Protein AF-A0A7V0SR73-F1 (afdb_monomer)

Solvent-accessible surface area (backbone atoms only — not comparable to full-atom values): 9195 Å² total; per-residue (Å²): 111,70,68,59,54,52,52,52,49,51,51,52,53,50,52,48,48,42,65,73,49,49,49,58,50,52,52,49,54,52,50,52,52,53,51,53,50,32,45,55,52,42,51,51,54,49,49,54,42,50,53,37,50,47,38,35,76,70,68,75,45,53,65,67,58,31,48,54,51,39,50,54,54,45,47,66,46,59,38,72,97,82,55,54,39,51,40,34,33,28,35,74,72,29,26,29,66,36,35,70,76,45,62,88,45,42,76,36,75,31,76,82,44,54,31,97,86,66,47,42,59,52,49,50,50,42,52,43,29,72,76,63,42,38,50,78,50,73,50,58,38,50,50,66,79,40,80,90,43,73,39,65,31,46,29,31,36,3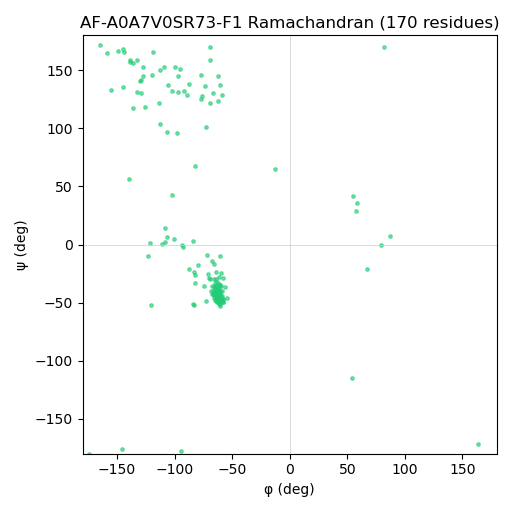7,56,44,74,94,77,42,32,35,41,34,23,54,53,108

pLDDT: mean 97.16, std 3.03, range [66.94, 98.88]

Nearest PDB structures (foldseek):
  4k08-assembly1_A  TM=9.609E-01  e=1.390E-15  Anaeromyxobacter dehalogenans 2CP-C
  5g4z-assembly1_A  TM=9.611E-01  e=4.670E-15  Pseudomonas syringae
  2qhk-assembly1_A  TM=8.924E-01  e=1.184E-10  Vibrio parahaemolyticus RIMD 2210633
  3ub8-assembly1_B  TM=8.611E-01  e=3.040E-08  Helicobacter pylori SS1
  4pky-assembly1_A  TM=6.258E-01  e=1.554E-03  Homo sapiens

Sequence (172 aa):
MGIVILSVLAVALFIIAIYAILIPRIEKNSMERKKEMISELTNTAWNLINEYNKEVKDSLISIEDAQEYAASRVSEMRYGKEQKDYFWIIDMSPKMIIHPYRPELNGTDLSDYTDPKGKKLFVEAVKLVKEDREGFIDYMWQWKDDSSRIVPKLSYVKEFPEWGWIIGTGFT

Foldseek 3Di:
DVVVVVVVVVVVVVVCCCVVPVVVVVVVVVVVVQVVVQVVVLVVLLVLLVVLVVCCVVVVDPPVVSLVVSQVVQLCQADDPVSQWGKWKAALQRQGCDDNLCRVSHRHRQCCPAAPVRDSQSNVLSVVCVVVQKDKDWHWAADRNHRVDIDIWIKIWGAPPVRRMIMITTDD

Mean predicted aligned error: 3.66 Å

Secondary structure (DSSP, 8-state):
-HHHHHHHHHHHHHHHHIIIIIHHHHHHHHHHHHHHHHHHHHHHHHHHHHHHHHHHHTTSS-HHHHHHHHHHHHHH-EETTTT-EEEEEEESS-BEEE-TT-GGGTT-B-TT---TTS--HHHHHHHHHHHHSEEEEEEEEEETTEEEEEEEEEEEEEEEGGGTEEEEEEE-

Structure (mmCIF, N/CA/C/O backbone):
data_AF-A0A7V0SR73-F1
#
_entry.id   AF-A0A7V0SR73-F1
#
loop_
_atom_site.group_PDB
_atom_site.id
_atom_site.type_symbol
_atom_site.label_atom_id
_atom_site.label_alt_id
_atom_site.label_comp_id
_atom_site.label_asym_id
_atom_site.label_entity_id
_atom_site.label_seq_id
_atom_site.pdbx_PDB_ins_code
_atom_site.Cartn_x
_atom_site.Cartn_y
_atom_site.Cartn_z
_atom_site.occupancy
_atom_site.B_iso_or_equiv
_atom_site.auth_seq_id
_atom_site.auth_comp_id
_atom_site.auth_asym_id
_atom_site.auth_atom_id
_atom_site.pdbx_PDB_model_num
ATOM 1 N N . MET A 1 1 ? 41.711 -1.185 -45.055 1.00 66.94 1 MET A N 1
ATOM 2 C CA . MET A 1 1 ? 40.333 -1.730 -45.048 1.00 66.94 1 MET A CA 1
ATOM 3 C C . MET A 1 1 ? 40.045 -2.576 -43.802 1.00 66.94 1 MET A C 1
ATOM 5 O O . MET A 1 1 ? 39.064 -2.290 -43.136 1.00 66.94 1 MET A O 1
ATOM 9 N N . GLY A 1 2 ? 40.908 -3.530 -43.414 1.00 85.69 2 GLY A N 1
ATOM 10 C CA . GLY A 1 2 ? 40.679 -4.392 -42.234 1.00 85.69 2 GLY A CA 1
ATOM 11 C C . GLY A 1 2 ? 40.524 -3.666 -40.887 1.00 85.69 2 GLY A C 1
ATOM 12 O O . GLY A 1 2 ? 39.631 -4.002 -40.120 1.00 85.69 2 GLY A O 1
ATOM 13 N N . ILE A 1 3 ? 41.318 -2.618 -40.631 1.00 89.50 3 ILE A N 1
ATOM 14 C CA . ILE A 1 3 ? 41.216 -1.821 -39.390 1.00 89.50 3 ILE A CA 1
ATOM 15 C C . ILE A 1 3 ? 39.830 -1.172 -39.262 1.00 89.50 3 ILE A C 1
ATOM 17 O O . ILE A 1 3 ? 39.230 -1.210 -38.196 1.00 89.50 3 ILE A O 1
ATOM 21 N N . VAL A 1 4 ? 39.283 -0.650 -40.365 1.00 93.06 4 VAL A N 1
ATOM 22 C CA . VAL A 1 4 ? 37.965 0.003 -40.378 1.00 93.06 4 VAL A CA 1
ATOM 23 C C . VAL A 1 4 ? 36.854 -0.992 -40.032 1.00 93.06 4 VAL A C 1
ATOM 25 O O . VAL A 1 4 ? 35.983 -0.673 -39.232 1.00 93.06 4 VAL A O 1
ATOM 28 N N . ILE A 1 5 ? 36.907 -2.215 -40.571 1.00 93.56 5 ILE A N 1
ATOM 29 C CA . ILE A 1 5 ? 35.915 -3.266 -40.284 1.00 93.56 5 ILE A CA 1
ATOM 30 C C . ILE A 1 5 ? 35.959 -3.670 -38.805 1.00 93.56 5 ILE A C 1
ATOM 32 O O . ILE A 1 5 ? 34.912 -3.787 -38.172 1.00 93.56 5 ILE A O 1
ATOM 36 N N . LEU A 1 6 ? 37.158 -3.834 -38.238 1.00 93.94 6 LEU A N 1
ATOM 37 C CA . LEU A 1 6 ? 37.330 -4.160 -36.820 1.00 93.94 6 LEU A CA 1
ATOM 38 C C . LEU A 1 6 ? 36.808 -3.043 -35.909 1.00 93.94 6 LEU A C 1
ATOM 40 O O . LEU A 1 6 ? 36.139 -3.330 -34.919 1.00 93.94 6 LEU A O 1
ATOM 44 N N . SER A 1 7 ? 37.051 -1.777 -36.261 1.00 94.19 7 SER A N 1
ATOM 45 C CA . SER A 1 7 ? 36.507 -0.632 -35.523 1.00 94.19 7 SER A CA 1
ATOM 46 C C . SER A 1 7 ? 34.979 -0.584 -35.581 1.00 94.19 7 SER A C 1
ATOM 48 O O . SER A 1 7 ? 34.340 -0.388 -34.549 1.00 94.19 7 SER A O 1
ATOM 50 N N . VAL A 1 8 ? 34.379 -0.815 -36.754 1.00 95.94 8 VAL A N 1
ATOM 51 C CA . VAL A 1 8 ? 32.914 -0.861 -36.909 1.00 95.94 8 VAL A CA 1
ATOM 52 C C . VAL A 1 8 ? 32.314 -2.004 -36.091 1.00 95.94 8 VAL A C 1
ATOM 54 O O . VAL A 1 8 ? 31.329 -1.799 -35.385 1.00 95.94 8 VAL A O 1
ATOM 57 N N . LEU A 1 9 ? 32.930 -3.187 -36.130 1.00 96.50 9 LEU A N 1
ATOM 58 C CA . LEU A 1 9 ? 32.477 -4.340 -35.358 1.00 96.50 9 LEU A CA 1
ATOM 59 C C . LEU A 1 9 ? 32.565 -4.081 -33.848 1.00 96.50 9 LEU A C 1
ATOM 61 O O . LEU A 1 9 ? 31.623 -4.390 -33.123 1.00 96.50 9 LEU A O 1
ATOM 65 N N . ALA A 1 10 ? 33.656 -3.477 -33.375 1.00 96.19 10 ALA A N 1
ATOM 66 C CA . ALA A 1 10 ? 33.822 -3.136 -31.965 1.00 96.19 10 ALA A CA 1
ATOM 67 C C . ALA A 1 10 ? 32.752 -2.142 -31.485 1.00 96.19 10 ALA A C 1
ATOM 69 O O . ALA A 1 10 ? 32.152 -2.349 -30.431 1.00 96.19 10 ALA A O 1
ATOM 70 N N . VAL A 1 11 ? 32.461 -1.104 -32.278 1.00 96.88 11 VAL A N 1
ATOM 71 C CA . VAL A 1 11 ? 31.395 -0.138 -31.968 1.00 96.88 11 VAL A CA 1
ATOM 72 C C . VAL A 1 11 ? 30.024 -0.817 -31.969 1.00 96.88 11 VAL A C 1
ATOM 74 O O . VAL A 1 11 ? 29.243 -0.603 -31.044 1.00 96.88 11 VAL A O 1
ATOM 77 N N . ALA A 1 12 ? 29.737 -1.675 -32.950 1.00 96.88 12 ALA A N 1
ATOM 78 C CA . ALA A 1 12 ? 28.475 -2.410 -33.009 1.00 96.88 12 ALA A CA 1
ATOM 79 C C . ALA A 1 12 ? 28.288 -3.328 -31.790 1.00 96.88 12 ALA A C 1
ATOM 81 O O . ALA A 1 12 ? 27.231 -3.310 -31.162 1.00 96.88 12 ALA A O 1
ATOM 82 N N . LEU A 1 13 ? 29.326 -4.077 -31.404 1.00 96.62 13 LEU A N 1
ATOM 83 C CA . LEU A 1 13 ? 29.304 -4.930 -30.214 1.00 96.62 13 LEU A CA 1
ATOM 84 C C . LEU A 1 13 ? 29.128 -4.119 -28.928 1.00 96.62 13 LEU A C 1
ATOM 86 O O . LEU A 1 13 ? 28.381 -4.534 -28.046 1.00 96.62 13 LEU A O 1
ATOM 90 N N . PHE A 1 14 ? 29.768 -2.952 -28.830 1.00 96.50 14 PHE A N 1
ATOM 91 C CA . PHE A 1 14 ? 29.605 -2.056 -27.688 1.00 96.50 14 PHE A CA 1
ATOM 92 C C . PHE A 1 14 ? 28.168 -1.532 -27.572 1.00 96.50 14 PHE A C 1
ATOM 94 O O . PHE A 1 14 ? 27.584 -1.568 -26.489 1.00 96.50 14 PHE A O 1
ATOM 101 N N . ILE A 1 15 ? 27.565 -1.119 -28.692 1.00 96.69 15 ILE A N 1
ATOM 102 C CA . ILE A 1 15 ? 26.159 -0.699 -28.739 1.00 96.69 15 ILE A CA 1
ATOM 103 C C . ILE A 1 15 ? 25.249 -1.859 -28.318 1.00 96.69 15 ILE A C 1
ATOM 105 O O . ILE A 1 15 ? 24.398 -1.681 -27.448 1.00 96.69 15 ILE A O 1
ATOM 109 N N . ILE A 1 16 ? 25.460 -3.060 -28.865 1.00 96.94 16 ILE A N 1
ATOM 110 C CA . ILE A 1 16 ? 24.681 -4.251 -28.499 1.00 96.94 16 ILE A CA 1
ATOM 111 C C . ILE A 1 16 ? 24.813 -4.548 -27.003 1.00 96.94 16 ILE A C 1
ATOM 113 O O . ILE A 1 16 ? 23.805 -4.793 -26.348 1.00 96.94 16 ILE A O 1
ATOM 117 N N . ALA A 1 17 ? 26.018 -4.474 -26.436 1.00 95.94 17 ALA A N 1
ATOM 118 C CA . ALA A 1 17 ? 26.233 -4.696 -25.010 1.00 95.94 17 ALA A CA 1
ATOM 119 C C . ALA A 1 17 ? 25.487 -3.667 -24.141 1.00 95.94 17 ALA A C 1
ATOM 121 O O . ALA A 1 17 ? 24.885 -4.040 -23.132 1.00 95.94 17 ALA A O 1
ATOM 122 N N . ILE A 1 18 ? 25.465 -2.388 -24.537 1.00 95.31 18 ILE A N 1
ATOM 123 C CA . ILE A 1 18 ? 24.688 -1.357 -23.833 1.00 95.31 18 ILE A CA 1
ATOM 124 C C . ILE A 1 18 ? 23.197 -1.708 -23.844 1.00 95.31 18 ILE A C 1
ATOM 126 O O . ILE A 1 18 ? 22.578 -1.771 -22.780 1.00 95.31 18 ILE A O 1
ATOM 130 N N . TYR A 1 19 ? 22.624 -1.970 -25.019 1.00 95.88 19 TYR A N 1
ATOM 131 C CA . TYR A 1 19 ? 21.189 -2.231 -25.145 1.00 95.88 19 TYR A CA 1
ATOM 132 C C . TYR A 1 19 ? 20.766 -3.557 -24.508 1.00 95.88 19 TYR A C 1
ATOM 134 O O . TYR A 1 19 ? 19.725 -3.616 -23.863 1.00 95.88 19 TYR A O 1
ATOM 142 N N . ALA A 1 20 ? 21.568 -4.611 -24.651 1.00 95.50 20 ALA A N 1
ATOM 143 C CA . ALA A 1 20 ? 21.217 -5.943 -24.169 1.00 95.50 20 ALA A CA 1
ATOM 144 C C . ALA A 1 20 ? 21.496 -6.146 -22.671 1.00 95.50 20 ALA A C 1
ATOM 146 O O . ALA A 1 20 ? 20.862 -6.995 -22.049 1.00 95.50 20 ALA A O 1
ATOM 147 N N . ILE A 1 21 ? 22.446 -5.406 -22.083 1.00 94.94 21 ILE A N 1
ATOM 148 C CA . ILE A 1 21 ? 22.906 -5.649 -20.705 1.00 94.94 21 ILE A CA 1
ATOM 149 C C . ILE A 1 21 ? 22.697 -4.426 -19.816 1.00 94.94 21 ILE A C 1
ATOM 151 O O . ILE A 1 21 ? 22.131 -4.547 -18.727 1.00 94.94 21 ILE A O 1
ATOM 155 N N . LEU A 1 22 ? 23.167 -3.252 -20.244 1.00 94.19 22 LEU A N 1
ATOM 156 C CA . LEU A 1 22 ? 23.195 -2.074 -19.378 1.00 94.19 22 LEU A CA 1
ATOM 157 C C . LEU A 1 22 ? 21.793 -1.499 -19.152 1.00 94.19 22 LEU A C 1
ATOM 159 O O . LEU A 1 22 ? 21.421 -1.276 -18.000 1.00 94.19 22 LEU A O 1
ATOM 163 N N . ILE A 1 23 ? 21.012 -1.302 -20.219 1.00 94.62 23 ILE A N 1
ATOM 164 C CA . ILE A 1 23 ? 19.664 -0.717 -20.122 1.00 94.62 23 ILE A CA 1
ATOM 165 C C . ILE A 1 23 ? 18.730 -1.573 -19.247 1.00 94.62 23 ILE A C 1
ATOM 167 O O . ILE A 1 23 ? 18.225 -1.036 -18.257 1.00 94.62 23 ILE A O 1
ATOM 171 N N . PRO A 1 24 ? 18.583 -2.899 -19.465 1.00 95.12 24 PRO A N 1
ATOM 172 C CA . PRO A 1 24 ? 17.711 -3.723 -18.624 1.00 95.12 24 PRO A CA 1
ATOM 173 C C . PRO A 1 24 ? 18.148 -3.748 -17.156 1.00 95.12 24 PRO A C 1
ATOM 175 O O . PRO A 1 24 ? 17.322 -3.792 -16.243 1.00 95.12 24 PRO A O 1
ATOM 178 N N . ARG A 1 25 ? 19.462 -3.694 -16.896 1.00 94.88 25 ARG A N 1
ATOM 179 C CA . ARG A 1 25 ? 19.994 -3.628 -15.529 1.00 94.88 25 ARG A CA 1
ATOM 180 C C . ARG A 1 25 ? 19.628 -2.312 -14.846 1.00 94.88 25 ARG A C 1
ATOM 182 O O . ARG A 1 25 ? 19.273 -2.330 -13.670 1.00 94.88 25 ARG A O 1
ATOM 189 N N . ILE A 1 26 ? 19.720 -1.187 -15.555 1.00 95.12 26 ILE A N 1
ATOM 190 C CA . ILE A 1 26 ? 19.327 0.124 -15.023 1.00 95.12 26 ILE A CA 1
ATOM 191 C C . ILE A 1 26 ? 17.827 0.142 -14.720 1.00 95.12 26 ILE A C 1
ATOM 193 O O . ILE A 1 26 ? 17.444 0.557 -13.627 1.00 95.12 26 ILE A O 1
ATOM 197 N N . GLU A 1 27 ? 16.993 -0.352 -15.635 1.00 93.44 27 GLU A N 1
ATOM 198 C CA . GLU A 1 27 ? 15.541 -0.433 -15.442 1.00 93.44 27 GLU A CA 1
ATOM 199 C C . GLU A 1 27 ? 15.178 -1.295 -14.233 1.00 93.44 27 GLU A C 1
ATOM 201 O O . GLU A 1 27 ? 14.445 -0.841 -13.352 1.00 93.44 27 GLU A O 1
ATOM 206 N N . LYS A 1 28 ? 15.760 -2.498 -14.131 1.00 94.94 28 LYS A N 1
ATOM 207 C CA . LYS A 1 28 ? 15.559 -3.389 -12.982 1.00 94.94 28 LYS A CA 1
ATOM 208 C C . LYS A 1 28 ? 15.965 -2.712 -11.675 1.00 94.94 28 LYS A C 1
ATOM 210 O O . LYS A 1 28 ? 15.184 -2.685 -10.733 1.00 94.94 28 LYS A O 1
ATOM 215 N N . ASN A 1 29 ? 17.159 -2.123 -11.622 1.00 95.81 29 ASN A N 1
ATOM 216 C CA . ASN A 1 29 ? 17.641 -1.447 -10.417 1.00 95.81 29 ASN A CA 1
ATOM 217 C C . ASN A 1 29 ? 16.779 -0.231 -10.048 1.00 95.81 29 ASN A C 1
ATOM 219 O O . ASN A 1 29 ? 16.587 0.049 -8.868 1.00 95.81 29 ASN A O 1
ATOM 223 N N . SER A 1 30 ? 16.265 0.501 -11.038 1.00 95.31 30 SER A N 1
ATOM 224 C CA . SER A 1 30 ? 15.339 1.610 -10.804 1.00 95.31 30 SER A CA 1
ATOM 225 C C . SER A 1 30 ? 14.015 1.110 -10.226 1.00 95.31 30 SER A C 1
ATOM 227 O O . SER A 1 30 ? 13.517 1.690 -9.263 1.00 95.31 30 SER A O 1
ATOM 229 N N . MET A 1 31 ? 13.479 0.016 -10.768 1.00 96.19 31 MET A N 1
ATOM 230 C CA . MET A 1 31 ? 12.243 -0.597 -10.292 1.00 96.19 31 MET A CA 1
ATOM 231 C C . MET A 1 31 ? 12.374 -1.114 -8.856 1.00 96.19 31 MET A C 1
ATOM 233 O O . MET A 1 31 ? 11.522 -0.816 -8.026 1.00 96.19 31 MET A O 1
ATOM 237 N N . GLU A 1 32 ? 13.458 -1.825 -8.541 1.00 97.69 32 GLU A N 1
ATOM 238 C CA . GLU A 1 32 ? 13.703 -2.339 -7.187 1.00 97.69 32 GLU A CA 1
ATOM 239 C C . GLU A 1 32 ? 13.836 -1.205 -6.162 1.00 97.69 32 GLU A C 1
ATOM 241 O O . GLU A 1 32 ? 13.211 -1.263 -5.110 1.00 97.69 32 GLU A O 1
ATOM 246 N N . ARG A 1 33 ? 14.517 -0.102 -6.503 1.00 97.25 33 ARG A N 1
ATOM 247 C CA . ARG A 1 33 ? 14.569 1.088 -5.631 1.00 97.25 33 ARG A CA 1
ATOM 248 C C . ARG A 1 33 ? 13.196 1.717 -5.399 1.00 97.25 33 ARG A C 1
ATOM 250 O O . ARG A 1 33 ? 12.914 2.188 -4.302 1.00 97.25 33 ARG A O 1
ATOM 257 N N . LYS A 1 34 ? 12.342 1.766 -6.428 1.00 97.06 34 LYS A N 1
ATOM 258 C CA . LYS A 1 34 ? 10.974 2.286 -6.276 1.00 97.06 34 LYS A CA 1
ATOM 259 C C . LYS A 1 34 ? 10.128 1.381 -5.381 1.00 97.06 34 LYS A C 1
ATOM 261 O O . LYS A 1 34 ? 9.366 1.903 -4.575 1.00 97.06 34 LYS A O 1
ATOM 266 N N . LYS A 1 35 ? 10.268 0.058 -5.519 1.00 98.56 35 LYS A N 1
ATOM 267 C CA . LYS A 1 35 ? 9.615 -0.932 -4.652 1.00 98.56 35 LYS A CA 1
ATOM 268 C C . LYS A 1 35 ? 10.062 -0.786 -3.199 1.00 98.56 35 LYS A C 1
ATOM 270 O O . LYS A 1 35 ? 9.211 -0.633 -2.335 1.00 98.56 35 LYS A O 1
ATOM 275 N N . GLU A 1 36 ? 11.370 -0.743 -2.957 1.00 98.56 36 GLU A N 1
ATOM 276 C CA . GLU A 1 36 ? 11.955 -0.519 -1.629 1.00 98.56 36 GLU A CA 1
ATOM 277 C C . GLU A 1 36 ? 11.412 0.771 -0.994 1.00 98.56 36 GLU A C 1
ATOM 279 O O . GLU A 1 36 ? 10.938 0.760 0.138 1.00 98.56 36 GLU A O 1
ATOM 284 N N . MET A 1 37 ? 11.367 1.867 -1.758 1.00 98.19 37 MET A N 1
ATOM 285 C CA . MET A 1 37 ? 10.823 3.142 -1.288 1.00 98.19 37 MET A CA 1
ATOM 286 C C . MET A 1 37 ? 9.362 3.032 -0.829 1.00 98.19 37 MET A C 1
ATOM 288 O O . MET A 1 37 ? 9.035 3.517 0.251 1.00 98.19 37 MET A O 1
ATOM 292 N N . ILE A 1 38 ? 8.470 2.428 -1.625 1.00 98.44 38 ILE A N 1
ATOM 293 C CA . ILE A 1 38 ? 7.057 2.312 -1.223 1.00 98.44 38 ILE A CA 1
ATOM 294 C C . ILE A 1 38 ? 6.865 1.332 -0.061 1.00 98.44 38 ILE A C 1
ATOM 296 O O . ILE A 1 38 ? 5.969 1.551 0.749 1.00 98.44 38 ILE A O 1
ATOM 300 N N . SER A 1 39 ? 7.718 0.313 0.076 1.00 98.75 39 SER A N 1
ATOM 301 C CA . SER A 1 39 ? 7.719 -0.571 1.245 1.00 98.75 39 SER A CA 1
ATOM 302 C C . SER A 1 39 ? 8.079 0.180 2.529 1.00 98.75 39 SER A C 1
ATOM 304 O O . SER A 1 39 ? 7.329 0.116 3.503 1.00 98.75 39 SER A O 1
ATOM 306 N N . GLU A 1 40 ? 9.154 0.970 2.521 1.00 98.62 40 GLU A N 1
ATOM 307 C CA . GLU A 1 40 ? 9.565 1.764 3.689 1.00 98.62 40 GLU A CA 1
ATOM 308 C C . GLU A 1 40 ? 8.571 2.887 4.032 1.00 98.62 40 GLU A C 1
ATOM 310 O O . GLU A 1 40 ? 8.293 3.169 5.203 1.00 98.62 40 GLU A O 1
ATOM 315 N N . LEU A 1 41 ? 7.960 3.502 3.017 1.00 98.62 41 LEU A N 1
ATOM 316 C CA . LEU A 1 41 ? 6.890 4.478 3.221 1.00 98.62 41 LEU A CA 1
ATOM 317 C C . LEU A 1 41 ? 5.650 3.834 3.854 1.00 98.62 41 LEU A C 1
ATOM 319 O O . LEU A 1 41 ? 5.093 4.390 4.803 1.00 98.62 41 LEU A O 1
ATOM 323 N N . THR A 1 42 ? 5.244 2.647 3.395 1.00 98.75 42 THR A N 1
ATOM 324 C CA . THR A 1 42 ? 4.159 1.886 4.032 1.00 98.75 42 THR A CA 1
ATOM 325 C C . THR A 1 42 ? 4.518 1.487 5.464 1.00 98.75 42 THR A C 1
ATOM 327 O O . THR A 1 42 ? 3.669 1.620 6.341 1.00 98.75 42 THR A O 1
ATOM 330 N N . ASN A 1 43 ? 5.766 1.088 5.747 1.00 98.69 43 ASN A N 1
ATOM 331 C CA . ASN A 1 43 ? 6.226 0.821 7.119 1.00 98.69 43 ASN A CA 1
ATOM 332 C C . ASN A 1 43 ? 6.113 2.064 8.018 1.00 98.69 43 ASN A C 1
ATOM 334 O O . ASN A 1 43 ? 5.769 1.952 9.192 1.00 98.69 43 ASN A O 1
ATOM 338 N N . THR A 1 44 ? 6.353 3.257 7.474 1.00 98.62 44 THR A N 1
ATOM 339 C CA . THR A 1 44 ? 6.186 4.515 8.218 1.00 98.62 44 THR A CA 1
ATOM 340 C C . THR A 1 44 ? 4.719 4.757 8.586 1.00 98.62 44 THR A C 1
ATOM 342 O O . THR A 1 44 ? 4.420 5.049 9.743 1.00 98.62 44 THR A O 1
ATOM 345 N N . ALA A 1 45 ? 3.794 4.577 7.637 1.00 98.75 45 ALA A N 1
ATOM 346 C CA . ALA A 1 45 ? 2.356 4.674 7.905 1.00 98.75 45 ALA A CA 1
ATOM 347 C C . ALA A 1 45 ? 1.874 3.590 8.891 1.00 98.75 45 ALA A C 1
ATOM 349 O O . ALA A 1 45 ? 1.065 3.862 9.775 1.00 98.75 45 ALA A O 1
ATOM 350 N N . TRP A 1 46 ? 2.417 2.376 8.784 1.00 98.75 46 TRP A N 1
ATOM 351 C CA . TRP A 1 46 ? 2.159 1.279 9.716 1.00 98.75 46 TRP A CA 1
ATOM 352 C C . TRP A 1 46 ? 2.617 1.625 11.140 1.00 98.75 46 TRP A C 1
ATOM 354 O O . TRP A 1 46 ? 1.883 1.401 12.098 1.00 98.75 46 TRP A O 1
ATOM 364 N N . ASN A 1 47 ? 3.806 2.219 11.294 1.00 98.75 47 ASN A N 1
ATOM 365 C CA . ASN A 1 47 ? 4.324 2.633 12.600 1.00 98.75 47 ASN A CA 1
ATOM 366 C C . ASN A 1 47 ? 3.470 3.734 13.236 1.00 98.75 47 ASN A C 1
ATOM 368 O O . ASN A 1 47 ? 3.203 3.654 14.431 1.00 98.75 47 ASN A O 1
ATOM 372 N N . LEU A 1 48 ? 2.989 4.697 12.443 1.00 98.69 48 LEU A N 1
ATOM 373 C CA . LEU A 1 48 ? 2.042 5.715 12.905 1.00 98.69 48 LEU A CA 1
ATOM 374 C C . LEU A 1 48 ? 0.760 5.073 13.461 1.00 98.69 48 LEU A C 1
ATOM 376 O O . LEU A 1 48 ? 0.317 5.413 14.553 1.00 98.69 48 LEU A O 1
ATOM 380 N N . ILE A 1 49 ? 0.186 4.106 12.741 1.00 98.81 49 ILE A N 1
ATOM 381 C CA . ILE A 1 49 ? -0.976 3.340 13.216 1.00 98.81 49 ILE A CA 1
ATOM 382 C C . ILE A 1 49 ? -0.647 2.588 14.517 1.00 98.81 49 ILE A C 1
ATOM 384 O O . ILE A 1 49 ? -1.437 2.578 15.462 1.00 98.81 49 ILE A O 1
ATOM 388 N N . ASN A 1 50 ? 0.545 1.995 14.604 1.00 98.75 50 ASN A N 1
ATOM 389 C CA . ASN A 1 50 ? 0.981 1.279 15.797 1.00 98.75 50 ASN A CA 1
ATOM 390 C C . ASN A 1 50 ? 1.162 2.195 17.023 1.00 98.75 50 ASN A C 1
ATOM 392 O O . ASN A 1 50 ? 0.985 1.732 18.147 1.00 98.75 50 ASN A O 1
ATOM 396 N N . GLU A 1 51 ? 1.512 3.471 16.844 1.00 98.50 51 GLU A N 1
ATOM 397 C CA . GLU A 1 51 ? 1.561 4.450 17.940 1.00 98.50 51 GLU A CA 1
ATOM 398 C C . GLU A 1 51 ? 0.174 4.655 18.556 1.00 98.50 51 GLU A C 1
ATOM 400 O O . GLU A 1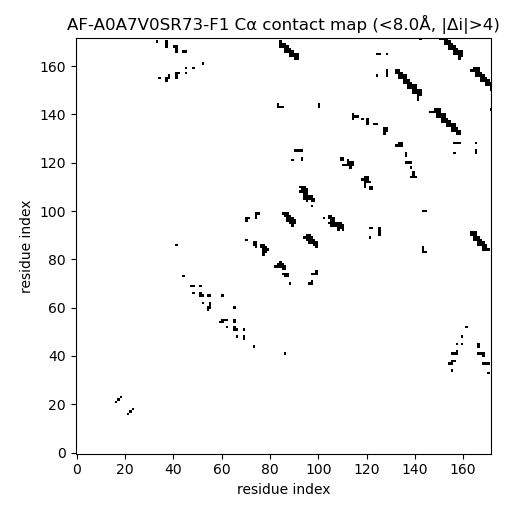 51 ? 0.022 4.484 19.764 1.00 98.50 51 GLU A O 1
ATOM 405 N N . TYR A 1 52 ? -0.856 4.862 17.733 1.00 98.62 52 TYR A N 1
ATOM 406 C CA . TYR A 1 52 ? -2.243 4.925 18.206 1.00 98.62 52 TYR A CA 1
ATOM 407 C C . TYR A 1 52 ? -2.692 3.622 18.879 1.00 98.62 52 TYR A C 1
ATOM 409 O O . TYR A 1 52 ? -3.337 3.639 19.925 1.00 98.62 52 TYR A O 1
ATOM 417 N N . ASN A 1 53 ? -2.302 2.466 18.338 1.00 98.69 53 ASN A N 1
ATOM 418 C CA . ASN A 1 53 ? -2.601 1.176 18.963 1.00 98.69 53 ASN A CA 1
ATOM 419 C C . ASN A 1 53 ? -1.923 0.995 20.336 1.00 98.69 53 ASN A C 1
ATOM 421 O O . ASN A 1 53 ? -2.459 0.290 21.192 1.00 98.69 53 ASN A O 1
ATOM 425 N N . LYS A 1 54 ? -0.759 1.614 20.578 1.00 98.56 54 LYS A N 1
ATOM 426 C CA . LYS A 1 54 ? -0.146 1.633 21.918 1.00 98.56 54 LYS A CA 1
ATOM 427 C C . LYS A 1 54 ? -0.982 2.459 22.889 1.00 98.56 54 LYS A C 1
ATOM 429 O O . LYS A 1 54 ? -1.242 1.979 23.984 1.00 98.56 54 LYS A O 1
ATOM 434 N N . GLU A 1 55 ? -1.480 3.622 22.472 1.00 98.44 55 GLU A N 1
ATOM 435 C CA . GLU A 1 55 ? -2.372 4.441 23.307 1.00 98.44 55 GLU A CA 1
ATOM 436 C C . GLU A 1 55 ? -3.675 3.703 23.665 1.00 98.44 55 GLU A C 1
ATOM 438 O O . GLU A 1 55 ? -4.145 3.803 24.799 1.00 98.44 55 GLU A O 1
ATOM 443 N N . VAL A 1 56 ? -4.211 2.889 22.745 1.00 98.50 56 VAL A N 1
ATOM 444 C CA . VAL A 1 56 ? -5.338 1.977 23.027 1.00 98.50 56 VAL A CA 1
ATOM 445 C C . VAL A 1 56 ? -4.957 0.931 24.078 1.00 98.50 56 VAL A C 1
ATOM 447 O O . VAL A 1 56 ? -5.698 0.719 25.037 1.00 98.50 56 VAL A O 1
ATOM 450 N N . LYS A 1 57 ? -3.794 0.278 23.934 1.00 98.06 57 LYS A N 1
ATOM 451 C CA . LYS A 1 57 ? -3.306 -0.731 24.898 1.00 98.06 57 LYS A CA 1
ATOM 452 C C . LYS A 1 57 ? -3.056 -0.136 26.287 1.00 98.06 57 LYS A C 1
ATOM 454 O O . LYS A 1 57 ? -3.311 -0.808 27.284 1.00 98.06 57 LYS A O 1
ATOM 459 N N . ASP A 1 58 ? -2.644 1.125 26.341 1.00 98.19 58 ASP A N 1
ATOM 460 C CA . ASP A 1 58 ? -2.430 1.886 27.574 1.00 98.19 58 ASP A CA 1
ATOM 461 C C . ASP A 1 58 ? -3.728 2.513 28.124 1.00 98.19 58 ASP A C 1
ATOM 463 O O . ASP A 1 58 ? -3.703 3.196 29.147 1.00 98.19 58 ASP A O 1
ATOM 467 N N . SER A 1 59 ? -4.879 2.250 27.486 1.00 97.69 59 SER A N 1
ATOM 468 C CA . SER A 1 59 ? -6.202 2.775 27.865 1.00 97.69 59 SER A CA 1
ATOM 469 C C . SER A 1 59 ? -6.282 4.309 27.894 1.00 97.69 59 SER A C 1
ATOM 471 O O . SER A 1 59 ? -7.066 4.878 28.655 1.00 97.69 59 SER A O 1
ATOM 473 N N . LEU A 1 60 ? -5.467 4.984 27.077 1.00 97.75 60 LEU A N 1
ATOM 474 C CA . LEU A 1 60 ? -5.443 6.446 26.965 1.00 97.75 60 LEU A CA 1
ATOM 475 C C . LEU A 1 60 ? -6.548 6.969 26.040 1.00 97.75 60 LEU A C 1
ATOM 477 O O . LEU A 1 60 ? -7.085 8.049 26.282 1.00 97.75 60 LEU A O 1
ATOM 481 N N . ILE A 1 61 ? -6.892 6.198 25.006 1.00 97.75 61 ILE A N 1
ATOM 482 C CA . ILE A 1 61 ? -7.946 6.501 24.030 1.00 97.75 61 ILE A CA 1
ATOM 483 C C . ILE A 1 61 ? -8.749 5.238 23.693 1.00 97.75 61 ILE A C 1
ATOM 485 O O . ILE A 1 61 ? -8.260 4.118 23.866 1.00 97.75 61 ILE A O 1
ATOM 489 N N . SER A 1 62 ? -9.985 5.412 23.217 1.00 98.44 62 SER A N 1
ATOM 490 C CA . SER A 1 62 ? -10.793 4.296 22.712 1.00 98.44 62 SER A CA 1
ATOM 491 C C . SER A 1 62 ? -10.219 3.754 21.397 1.00 98.44 62 SER A C 1
ATOM 493 O O . SER A 1 62 ? -9.479 4.448 20.696 1.00 98.44 62 SER A O 1
ATOM 495 N N . ILE A 1 63 ? -10.552 2.507 21.046 1.00 98.06 63 ILE A N 1
ATOM 496 C CA . ILE A 1 63 ? -10.125 1.930 19.762 1.00 98.06 63 ILE A CA 1
ATOM 497 C C . ILE A 1 63 ? -10.766 2.671 18.586 1.00 98.06 63 ILE A C 1
ATOM 499 O O . ILE A 1 63 ? -10.109 2.873 17.567 1.00 98.06 63 ILE A O 1
ATOM 503 N N . GLU A 1 64 ? -12.013 3.112 18.739 1.00 98.06 64 GLU A N 1
ATOM 504 C CA . GLU A 1 64 ? -12.747 3.863 17.728 1.00 98.06 64 GLU A CA 1
ATOM 505 C C . GLU A 1 64 ? -12.072 5.212 17.448 1.00 98.06 64 GLU A C 1
ATOM 507 O O . GLU A 1 64 ? -11.765 5.507 16.291 1.00 98.06 64 GLU A O 1
ATOM 512 N N . ASP A 1 65 ? -11.749 5.977 18.498 1.00 98.31 65 ASP A N 1
ATOM 513 C CA . ASP A 1 65 ? -11.056 7.265 18.363 1.00 98.31 65 ASP A CA 1
ATOM 514 C C . ASP A 1 65 ? -9.653 7.073 17.762 1.00 98.31 65 ASP A C 1
ATOM 516 O O . ASP A 1 65 ? -9.242 7.806 16.864 1.00 98.31 65 ASP A O 1
ATOM 520 N N . ALA A 1 66 ? -8.915 6.053 18.218 1.00 98.62 66 ALA A N 1
ATOM 521 C CA . ALA A 1 66 ? -7.580 5.733 17.712 1.00 98.62 66 ALA A CA 1
ATOM 522 C C . ALA A 1 66 ? -7.584 5.420 16.214 1.00 98.62 66 ALA A C 1
ATOM 524 O O . ALA A 1 66 ? -6.725 5.900 15.470 1.00 98.62 66 ALA A O 1
ATOM 525 N N . GLN A 1 67 ? -8.554 4.620 15.773 1.00 98.69 67 GLN A N 1
ATOM 526 C CA . GLN A 1 67 ? -8.742 4.285 14.370 1.00 98.69 67 GLN A CA 1
ATOM 527 C C . GLN A 1 67 ? -9.111 5.527 13.556 1.00 98.69 67 GLN A C 1
ATOM 529 O O . GLN A 1 67 ? -8.488 5.786 12.526 1.00 98.69 67 GLN A O 1
ATOM 534 N N . GLU A 1 68 ? -10.063 6.336 14.019 1.00 98.38 68 GLU A N 1
ATOM 535 C CA . GLU A 1 68 ? -10.452 7.567 13.325 1.00 98.38 68 GLU A CA 1
ATOM 536 C C . GLU A 1 68 ? -9.262 8.527 13.163 1.00 98.38 68 GLU A C 1
ATOM 538 O O . GLU A 1 68 ? -8.965 8.975 12.048 1.00 98.38 68 GLU A O 1
ATOM 543 N N . TYR A 1 69 ? -8.515 8.775 14.243 1.00 98.50 69 TYR A N 1
ATOM 544 C CA . TYR A 1 69 ? -7.333 9.632 14.207 1.00 98.50 69 TYR A CA 1
AT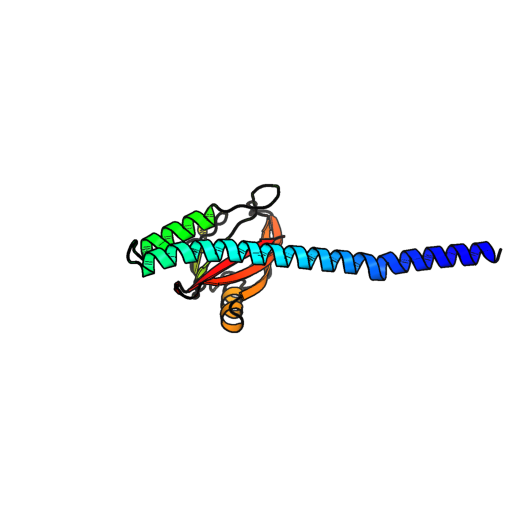OM 545 C C . TYR A 1 69 ? -6.256 9.068 13.283 1.00 98.50 69 TYR A C 1
ATOM 547 O O . TYR A 1 69 ? -5.772 9.782 12.402 1.00 98.50 69 TYR A O 1
ATOM 555 N N . ALA A 1 70 ? -5.911 7.786 13.410 1.00 98.69 70 ALA A N 1
ATOM 556 C CA . ALA A 1 70 ? -4.902 7.161 12.565 1.00 98.69 70 ALA A CA 1
ATOM 557 C C . ALA A 1 70 ? -5.280 7.216 11.076 1.00 98.69 70 ALA A C 1
ATOM 559 O O . ALA A 1 70 ? -4.458 7.620 10.248 1.00 98.69 70 ALA A O 1
ATOM 560 N N . ALA A 1 71 ? -6.525 6.872 10.728 1.00 98.62 71 ALA A N 1
ATOM 561 C CA . ALA A 1 71 ? -7.014 6.922 9.354 1.00 98.62 71 ALA A CA 1
ATOM 562 C C . ALA A 1 71 ? -6.960 8.349 8.792 1.00 98.62 71 ALA A C 1
ATOM 564 O O . ALA A 1 71 ? -6.464 8.545 7.678 1.00 98.62 71 ALA A O 1
ATOM 565 N N . SER A 1 72 ? -7.385 9.351 9.572 1.00 98.31 72 SER A N 1
ATOM 566 C CA . SER A 1 72 ? -7.307 10.761 9.179 1.00 98.31 72 SER A CA 1
ATOM 567 C C . SER A 1 72 ? -5.863 11.188 8.908 1.00 98.31 72 SER A C 1
ATOM 569 O O . SER A 1 72 ? -5.577 11.764 7.856 1.00 98.31 72 SER A O 1
ATOM 571 N N . ARG A 1 73 ? -4.923 10.852 9.798 1.00 98.56 73 ARG A N 1
ATOM 572 C CA . ARG A 1 73 ? -3.507 11.227 9.647 1.00 98.56 73 ARG A CA 1
ATOM 573 C C . ARG A 1 73 ? -2.854 10.544 8.451 1.00 98.56 73 ARG A C 1
ATOM 575 O O . ARG A 1 73 ? -2.174 11.210 7.673 1.00 98.56 73 ARG A O 1
ATOM 582 N N . VAL A 1 74 ? -3.114 9.252 8.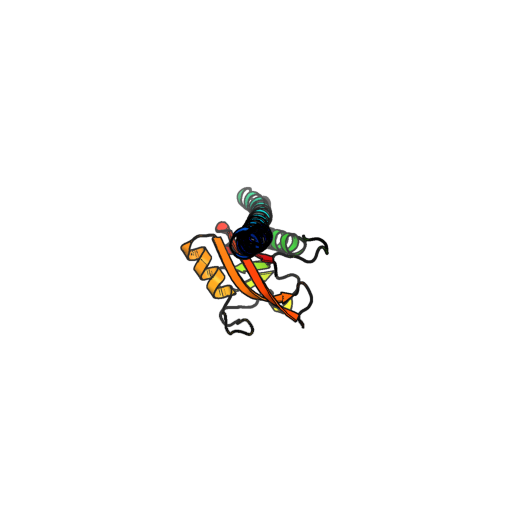239 1.00 98.62 74 VAL A N 1
ATOM 583 C CA . VAL A 1 74 ? -2.641 8.533 7.044 1.00 98.62 74 VAL A CA 1
ATOM 584 C C . VAL A 1 74 ? -3.221 9.150 5.766 1.00 98.62 74 VAL A C 1
ATOM 586 O O . VAL A 1 74 ? -2.511 9.286 4.768 1.00 98.62 74 VAL A O 1
ATOM 589 N N . SER A 1 75 ? -4.478 9.605 5.794 1.00 97.81 75 SER A N 1
ATOM 590 C CA . SER A 1 75 ? -5.126 10.264 4.651 1.00 97.81 75 SER A CA 1
ATOM 591 C C . SER A 1 75 ? -4.481 11.592 4.250 1.00 97.81 75 SER A C 1
ATOM 593 O O . SER A 1 75 ? -4.588 11.997 3.089 1.00 97.81 75 SER A O 1
ATOM 595 N N . GLU A 1 76 ? -3.787 12.257 5.174 1.00 98.06 76 GLU A N 1
ATOM 596 C CA . GLU A 1 76 ? -3.074 13.520 4.954 1.00 98.06 76 GLU A CA 1
ATOM 597 C C . GLU A 1 76 ? -1.638 13.303 4.460 1.00 98.06 76 GLU A C 1
ATOM 599 O O . GLU A 1 76 ? -1.064 14.190 3.829 1.00 98.06 76 GLU A O 1
ATOM 604 N N . MET A 1 77 ? -1.055 12.121 4.692 1.00 98.19 77 MET A N 1
ATOM 605 C CA . MET A 1 77 ? 0.319 11.821 4.288 1.00 98.19 77 MET A CA 1
ATOM 606 C C . MET A 1 77 ? 0.475 11.900 2.766 1.00 98.19 77 MET A C 1
ATOM 608 O O . MET A 1 77 ? -0.208 11.203 2.007 1.00 98.19 77 MET A O 1
ATOM 612 N N . ARG A 1 78 ? 1.409 12.735 2.307 1.00 97.88 78 ARG A N 1
ATOM 613 C CA . ARG A 1 78 ? 1.785 12.859 0.896 1.00 97.88 78 ARG A CA 1
ATOM 614 C C . ARG A 1 78 ? 3.282 12.702 0.712 1.00 97.88 78 ARG A C 1
ATOM 616 O O . ARG A 1 78 ? 4.070 12.995 1.607 1.00 97.88 78 ARG A O 1
ATOM 623 N N . TYR A 1 79 ? 3.669 12.246 -0.471 1.00 97.06 79 TYR A N 1
ATOM 624 C CA . TYR A 1 79 ? 5.064 12.203 -0.889 1.00 97.06 79 TYR A CA 1
ATOM 625 C C . TYR A 1 79 ? 5.196 12.458 -2.396 1.00 97.06 79 TYR A C 1
ATOM 627 O O . TYR A 1 79 ? 4.234 12.805 -3.091 1.00 97.06 79 TYR A O 1
ATOM 635 N N . GLY A 1 80 ? 6.432 12.352 -2.885 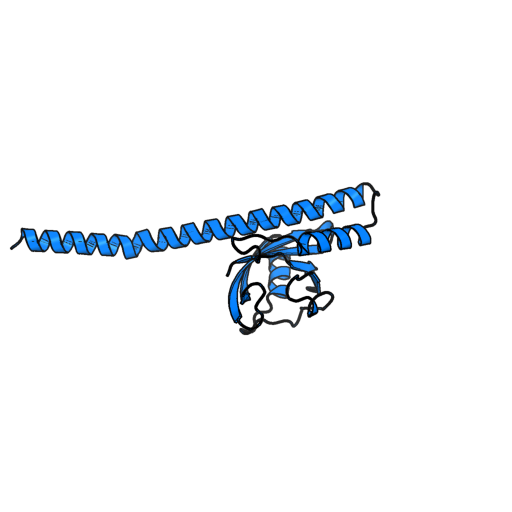1.00 94.38 80 GLY A N 1
ATOM 636 C CA . GLY A 1 80 ? 6.779 12.633 -4.271 1.00 94.38 80 GLY A CA 1
ATOM 637 C C . GLY A 1 80 ? 6.971 14.124 -4.552 1.00 94.38 80 GLY A C 1
ATOM 638 O O . GLY A 1 80 ? 6.685 14.994 -3.728 1.00 94.38 80 GLY A O 1
ATOM 639 N N . LYS A 1 81 ? 7.488 14.435 -5.745 1.00 93.06 81 LYS A N 1
ATOM 640 C CA . LYS A 1 81 ? 7.861 15.810 -6.133 1.00 93.06 81 LYS A CA 1
ATOM 641 C C . LYS A 1 81 ? 6.682 16.783 -6.124 1.00 93.06 81 LYS A C 1
ATOM 643 O O . LYS A 1 81 ? 6.856 17.948 -5.802 1.00 93.06 81 LYS A O 1
ATOM 648 N N . GLU A 1 82 ? 5.503 16.293 -6.490 1.00 95.38 82 GLU A N 1
ATOM 649 C CA . GLU A 1 82 ? 4.272 17.086 -6.558 1.00 95.38 82 GLU A CA 1
ATOM 650 C C . GLU A 1 82 ? 3.446 17.010 -5.267 1.00 95.38 82 GLU A C 1
ATOM 652 O O . GLU A 1 82 ? 2.390 17.626 -5.214 1.00 95.38 82 GLU A O 1
ATOM 657 N N . GLN A 1 83 ? 3.895 16.260 -4.248 1.00 95.88 83 GLN A N 1
ATOM 658 C CA . GLN A 1 83 ? 3.138 16.027 -3.007 1.00 95.88 83 GLN A CA 1
ATOM 659 C C . GLN A 1 83 ? 1.729 15.465 -3.270 1.00 95.88 83 GLN A C 1
ATOM 661 O O . GLN A 1 83 ? 0.741 15.870 -2.660 1.00 95.88 83 GLN A O 1
ATOM 666 N N . LYS A 1 84 ? 1.643 14.524 -4.217 1.00 96.75 84 LYS A N 1
ATOM 667 C CA . LYS A 1 84 ? 0.389 13.924 -4.697 1.00 96.75 84 LYS A CA 1
ATOM 668 C C . LYS A 1 84 ? 0.340 12.406 -4.570 1.00 96.75 84 LYS A C 1
ATOM 670 O O . LYS A 1 84 ? -0.714 11.820 -4.791 1.00 96.75 84 LYS A O 1
ATOM 675 N N . ASP A 1 85 ? 1.453 11.754 -4.253 1.00 97.62 85 ASP A N 1
ATOM 676 C CA . ASP A 1 85 ? 1.430 10.326 -3.951 1.00 97.62 85 ASP A CA 1
ATOM 677 C C . ASP A 1 85 ? 0.878 10.122 -2.537 1.00 97.62 85 ASP A C 1
ATOM 679 O O . ASP A 1 85 ? 1.051 10.987 -1.678 1.00 97.62 85 ASP A O 1
ATOM 683 N N . TYR A 1 86 ? 0.151 9.031 -2.311 1.00 98.38 86 TYR A N 1
ATOM 684 C CA . TYR A 1 86 ? -0.786 8.930 -1.193 1.00 98.38 86 TYR A CA 1
ATOM 685 C C . TYR A 1 86 ? -0.927 7.501 -0.663 1.00 98.38 86 TYR A C 1
ATOM 687 O O . TYR A 1 86 ? -0.545 6.531 -1.323 1.00 98.38 86 TYR A O 1
ATOM 695 N N . PHE A 1 87 ? -1.534 7.381 0.514 1.00 98.81 87 PHE A N 1
ATOM 696 C CA . PHE A 1 87 ? -1.839 6.115 1.175 1.00 98.81 87 PHE A CA 1
ATOM 697 C C . PHE A 1 87 ? -3.344 5.846 1.159 1.00 98.81 87 PHE A C 1
ATOM 699 O O . PHE A 1 87 ? -4.151 6.776 1.109 1.00 98.81 87 PHE A O 1
ATOM 706 N N . TRP A 1 88 ? -3.718 4.574 1.193 1.00 98.69 88 TRP A N 1
ATOM 707 C CA . TRP A 1 88 ? -5.095 4.120 1.360 1.00 98.69 88 TRP A CA 1
ATOM 708 C C . TRP A 1 88 ? -5.142 2.968 2.362 1.00 98.69 88 TRP A C 1
ATOM 710 O O . TRP A 1 88 ? -4.136 2.285 2.569 1.00 98.69 88 TRP A O 1
ATOM 720 N N . ILE A 1 89 ? -6.301 2.771 2.987 1.00 98.88 89 ILE A N 1
ATOM 721 C CA . ILE A 1 89 ? -6.520 1.706 3.968 1.00 98.88 89 ILE A CA 1
ATOM 722 C C . ILE A 1 89 ? -7.826 0.982 3.643 1.00 98.88 89 ILE A C 1
ATOM 724 O O . ILE A 1 89 ? -8.860 1.629 3.471 1.00 98.88 89 ILE A O 1
ATOM 728 N N . ILE A 1 90 ? -7.783 -0.349 3.601 1.00 98.88 90 ILE A N 1
ATOM 729 C CA . ILE A 1 90 ? -8.971 -1.218 3.611 1.00 98.88 90 ILE A CA 1
ATOM 730 C C . ILE A 1 90 ? -8.943 -2.130 4.839 1.00 98.88 90 ILE A C 1
ATOM 732 O O . ILE A 1 90 ? -7.895 -2.281 5.464 1.00 98.88 90 ILE A O 1
ATOM 736 N N . ASP A 1 91 ? -10.062 -2.771 5.157 1.00 98.75 91 ASP A N 1
ATOM 737 C CA . ASP A 1 91 ? -10.084 -3.897 6.094 1.00 98.75 91 ASP A CA 1
ATOM 738 C C . ASP A 1 91 ? -10.002 -5.269 5.390 1.00 98.75 91 ASP A C 1
ATOM 740 O O . ASP A 1 91 ? -9.890 -5.370 4.166 1.00 98.75 91 ASP A O 1
ATOM 744 N N . MET A 1 92 ? -10.058 -6.350 6.172 1.00 98.56 92 MET A N 1
ATOM 745 C CA . MET A 1 92 ? -10.025 -7.735 5.673 1.00 98.56 92 MET A CA 1
ATOM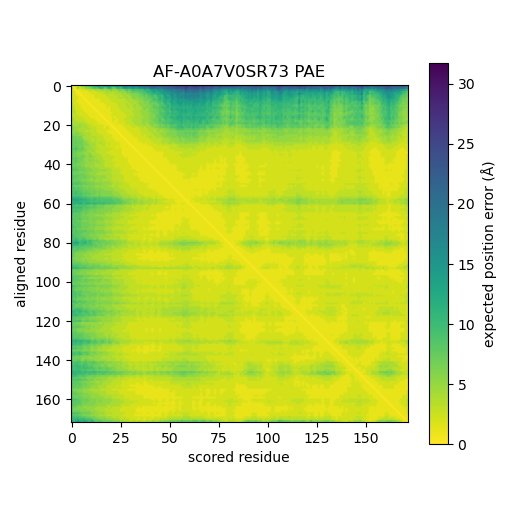 746 C C . MET A 1 92 ? -11.315 -8.194 4.955 1.00 98.56 92 MET A C 1
ATOM 748 O O . MET A 1 92 ? -11.331 -9.293 4.389 1.00 98.56 92 MET A O 1
ATOM 752 N N . SER A 1 93 ? -12.389 -7.397 4.997 1.00 98.12 93 SER A N 1
ATOM 753 C CA . SER A 1 93 ? -13.680 -7.607 4.318 1.00 98.12 93 SER A CA 1
ATOM 754 C C . SER A 1 93 ? -13.828 -6.733 3.066 1.00 98.12 93 SER A C 1
ATOM 756 O O . SER A 1 93 ? -14.913 -6.298 2.698 1.00 98.12 93 SER A O 1
ATOM 758 N N . PRO A 1 94 ? -12.747 -6.650 2.289 1.00 97.25 94 PRO A N 1
ATOM 759 C CA . PRO A 1 94 ? -12.222 -5.422 1.660 1.00 97.25 94 PRO A CA 1
ATOM 760 C C . PRO A 1 94 ? -13.153 -4.190 1.676 1.00 97.25 94 PRO A C 1
ATOM 762 O O . PRO A 1 94 ? -13.556 -3.689 0.626 1.00 97.25 94 PRO A O 1
ATOM 765 N N . LYS A 1 95 ? -13.470 -3.645 2.851 1.00 98.75 95 LYS A N 1
ATOM 766 C CA . LYS A 1 95 ? -14.174 -2.364 2.972 1.00 98.75 95 LYS A CA 1
ATOM 767 C C . LYS A 1 95 ? -13.162 -1.227 2.966 1.00 98.75 95 LYS A C 1
ATOM 769 O O . LYS A 1 95 ? -12.129 -1.320 3.628 1.00 98.75 95 LYS A O 1
ATOM 774 N N . MET A 1 96 ? -13.445 -0.133 2.261 1.00 98.75 96 MET A N 1
ATOM 775 C CA . MET A 1 96 ? -12.572 1.043 2.320 1.00 98.75 96 MET A CA 1
ATOM 776 C C . MET A 1 96 ? -12.670 1.706 3.694 1.00 98.75 96 MET A C 1
ATOM 778 O O . MET A 1 96 ? -13.744 2.168 4.085 1.00 98.75 96 MET A O 1
ATOM 782 N N . ILE A 1 97 ? -11.542 1.825 4.388 1.00 98.75 97 ILE A N 1
ATOM 783 C CA . ILE A 1 97 ? -11.429 2.657 5.587 1.00 98.75 97 ILE A CA 1
ATOM 784 C C . ILE A 1 97 ? -11.171 4.100 5.162 1.00 98.75 97 ILE A C 1
ATOM 786 O O . ILE A 1 97 ? -11.907 5.000 5.561 1.00 98.75 97 ILE A O 1
ATOM 790 N N . ILE A 1 98 ? -10.167 4.325 4.304 1.00 98.56 98 ILE A N 1
ATOM 791 C CA . ILE A 1 98 ? -9.857 5.666 3.803 1.00 98.56 98 ILE A CA 1
ATOM 792 C C . ILE A 1 98 ? -9.130 5.646 2.452 1.00 98.56 98 ILE A C 1
ATOM 794 O O . ILE A 1 98 ? -8.132 4.947 2.265 1.00 98.56 98 ILE A O 1
ATOM 798 N N . HIS A 1 99 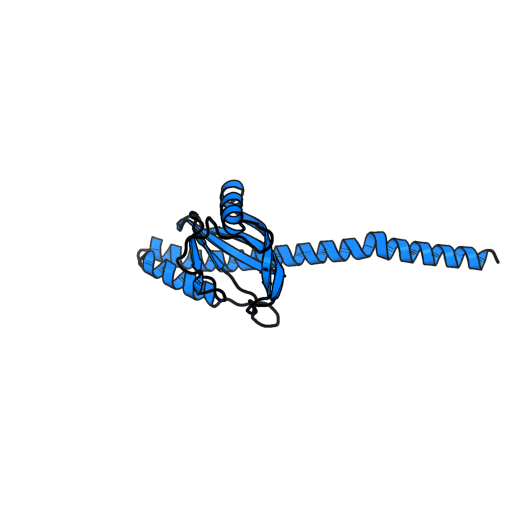? -9.592 6.478 1.517 1.00 98.31 99 HIS A N 1
ATOM 799 C CA . HIS A 1 99 ? -8.900 6.815 0.278 1.00 98.31 99 HIS A CA 1
ATOM 800 C C . HIS A 1 99 ? -8.987 8.332 0.011 1.00 98.31 99 HIS A C 1
ATOM 802 O O . HIS A 1 99 ? -10.075 8.856 -0.239 1.00 98.31 99 HIS A O 1
ATOM 808 N N . PRO A 1 100 ? -7.859 9.067 -0.031 1.00 97.69 100 PRO A N 1
ATOM 809 C CA . PRO A 1 100 ? -7.882 10.533 -0.060 1.00 97.69 100 PRO A CA 1
ATOM 810 C C . PRO A 1 100 ? -8.411 11.144 -1.364 1.00 97.69 100 PRO A C 1
ATOM 812 O O . PRO A 1 100 ? -8.985 12.226 -1.344 1.00 97.69 100 PRO A O 1
ATOM 815 N N . TYR A 1 101 ? -8.234 10.464 -2.502 1.00 97.75 101 TYR A N 1
ATOM 816 C CA . TYR A 1 101 ? -8.688 10.954 -3.818 1.00 97.75 101 TYR A CA 1
ATOM 817 C C . TYR A 1 101 ? -9.919 10.232 -4.382 1.00 97.75 101 TYR A C 1
ATOM 819 O O . TYR A 1 101 ? -10.274 10.448 -5.537 1.00 97.75 101 TYR A O 1
ATOM 827 N N . ARG A 1 102 ? -10.535 9.349 -3.590 1.00 96.88 102 ARG A N 1
ATOM 828 C CA . ARG A 1 102 ? -11.748 8.591 -3.944 1.00 96.88 102 ARG A CA 1
ATOM 829 C C . ARG A 1 102 ? -12.666 8.532 -2.716 1.00 96.88 102 ARG A C 1
ATOM 831 O O . ARG A 1 102 ? -12.938 7.440 -2.215 1.00 96.88 102 ARG A O 1
ATOM 838 N N . PRO A 1 103 ? -13.056 9.689 -2.150 1.00 96.69 103 PRO A N 1
ATOM 839 C CA . PRO A 1 103 ? -13.814 9.729 -0.902 1.00 96.69 103 PRO A CA 1
ATOM 840 C C . PRO A 1 103 ? -15.153 8.990 -0.993 1.00 96.69 103 PRO A C 1
ATOM 842 O O . PRO A 1 103 ? -15.646 8.503 0.017 1.00 96.69 103 PRO A O 1
ATOM 845 N N . GLU A 1 104 ? -15.716 8.848 -2.192 1.00 97.00 104 GLU A N 1
ATOM 846 C CA . GLU A 1 104 ? -16.935 8.080 -2.439 1.00 97.00 104 GLU A CA 1
ATOM 847 C C . GLU A 1 104 ? -16.774 6.566 -2.234 1.00 97.00 104 GLU A C 1
ATOM 849 O O . GLU A 1 104 ? -17.777 5.864 -2.144 1.00 97.00 104 GLU A O 1
ATOM 854 N N . LEU A 1 105 ? -15.538 6.055 -2.143 1.00 97.88 105 LEU A N 1
ATOM 855 C CA . LEU A 1 105 ? -15.285 4.667 -1.758 1.00 97.88 105 LEU A CA 1
ATOM 856 C C . LEU A 1 105 ? -15.296 4.477 -0.240 1.00 97.88 105 LEU A C 1
ATOM 858 O O . LEU A 1 105 ? -15.541 3.360 0.207 1.00 97.88 105 LEU A O 1
ATOM 862 N N . ASN A 1 106 ? -15.039 5.517 0.559 1.00 98.38 106 ASN A N 1
ATOM 863 C CA . ASN A 1 106 ? -14.887 5.389 2.010 1.00 98.38 106 ASN A CA 1
ATOM 864 C C . ASN A 1 106 ? -16.153 4.805 2.651 1.00 98.38 106 ASN A C 1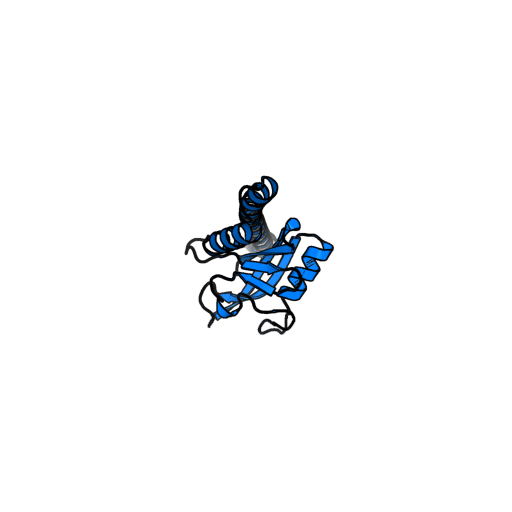
ATOM 866 O O . ASN A 1 106 ? -17.263 5.277 2.418 1.00 98.38 106 ASN A O 1
ATOM 870 N N . GLY A 1 107 ? -15.983 3.764 3.465 1.00 98.00 107 GLY A N 1
ATOM 871 C CA . GLY A 1 107 ? -17.079 3.060 4.122 1.00 98.00 107 GLY A CA 1
ATOM 872 C C . GLY A 1 107 ? -17.835 2.059 3.240 1.00 98.00 107 GLY A C 1
ATOM 873 O O . GLY A 1 107 ? -18.757 1.418 3.743 1.00 98.00 107 GLY A O 1
ATOM 874 N N . THR A 1 108 ? -17.466 1.894 1.966 1.00 98.44 108 THR A N 1
ATOM 875 C CA . THR A 1 108 ? -18.130 0.961 1.036 1.00 98.44 108 THR A CA 1
ATOM 876 C C . THR A 1 108 ? -17.423 -0.393 0.968 1.00 98.44 108 THR A C 1
ATOM 878 O O . THR A 1 108 ? -16.211 -0.480 1.175 1.00 98.44 108 THR A O 1
ATOM 881 N N . ASP A 1 109 ? -18.191 -1.449 0.688 1.00 98.38 109 ASP A N 1
ATOM 882 C CA . ASP A 1 109 ? -17.685 -2.798 0.401 1.00 98.38 109 ASP A CA 1
ATOM 883 C C . ASP A 1 109 ? -17.119 -2.850 -1.028 1.00 98.38 109 ASP A C 1
ATOM 885 O O . ASP A 1 109 ? -17.793 -2.462 -1.987 1.00 98.38 109 ASP A O 1
ATOM 889 N N . LEU A 1 110 ? -15.878 -3.322 -1.174 1.00 98.50 110 LEU A N 1
ATOM 890 C CA . LEU A 1 110 ? -15.161 -3.387 -2.450 1.00 98.50 110 LEU A CA 1
ATOM 891 C C . LEU A 1 110 ? -14.999 -4.820 -2.974 1.00 98.50 110 LEU A C 1
ATOM 893 O O . LEU A 1 110 ? -14.219 -5.047 -3.902 1.00 98.50 110 LEU A O 1
ATOM 897 N N . SER A 1 111 ? -15.728 -5.793 -2.424 1.00 98.25 111 SER A N 1
ATOM 898 C CA . SER A 1 111 ? -15.657 -7.208 -2.823 1.00 98.25 111 SER A CA 1
ATOM 899 C C . SER A 1 111 ? -15.964 -7.434 -4.309 1.00 98.25 111 SER A C 1
ATOM 901 O O . SER A 1 111 ? -15.436 -8.365 -4.929 1.00 98.25 111 SER A O 1
ATOM 903 N N . ASP A 1 112 ? -16.780 -6.563 -4.904 1.00 98.00 112 ASP A N 1
ATOM 904 C CA . ASP A 1 112 ? -17.119 -6.569 -6.332 1.00 98.00 112 ASP A CA 1
ATOM 905 C C . ASP A 1 112 ? -16.486 -5.428 -7.132 1.00 98.00 112 ASP A C 1
ATOM 907 O O . ASP A 1 112 ? -16.673 -5.345 -8.348 1.00 98.00 112 ASP A O 1
ATOM 911 N N . TYR A 1 113 ? -15.680 -4.584 -6.484 1.00 98.06 113 TYR A N 1
ATOM 912 C CA . TYR A 1 113 ? -14.957 -3.528 -7.176 1.00 98.06 113 TYR A CA 1
ATOM 913 C C . TYR A 1 113 ? -13.915 -4.136 -8.120 1.00 98.06 113 TYR A C 1
ATOM 915 O O . TYR A 1 113 ? -13.098 -4.973 -7.727 1.00 98.06 113 TYR A O 1
ATOM 923 N N . THR A 1 114 ? -13.908 -3.672 -9.367 1.00 97.81 114 THR A N 1
ATOM 924 C CA . THR A 1 114 ? -12.933 -4.077 -10.381 1.00 97.81 114 THR A CA 1
ATOM 925 C C . THR A 1 114 ? -12.271 -2.860 -11.003 1.00 97.81 114 THR A C 1
ATOM 927 O O . THR A 1 114 ? -12.898 -1.817 -11.190 1.00 97.81 114 THR A O 1
ATOM 930 N N . ASP A 1 115 ? -10.989 -2.994 -11.334 1.00 96.69 115 ASP A N 1
ATOM 931 C CA . ASP A 1 115 ? -10.333 -2.031 -12.208 1.00 96.69 115 ASP A CA 1
ATOM 932 C C . ASP A 1 115 ? -10.867 -2.142 -13.658 1.00 96.69 115 ASP A C 1
ATOM 934 O O . ASP A 1 115 ? -11.558 -3.108 -13.999 1.00 96.69 115 ASP A O 1
ATOM 938 N N . PRO A 1 116 ? -10.537 -1.201 -14.565 1.00 96.25 116 PRO A N 1
ATOM 939 C CA . PRO A 1 116 ? -10.996 -1.258 -15.958 1.00 96.25 116 PRO A CA 1
ATOM 940 C C . PRO A 1 116 ? -10.554 -2.488 -16.770 1.00 96.25 116 PRO A C 1
ATOM 942 O O . PRO A 1 116 ? -11.028 -2.673 -17.890 1.00 96.25 116 PRO A O 1
ATOM 945 N N . LYS A 1 117 ? -9.639 -3.315 -16.250 1.00 97.25 117 LYS A N 1
ATOM 946 C CA . LYS A 1 117 ? -9.230 -4.596 -16.846 1.00 97.25 117 LYS A CA 1
ATOM 947 C C . LYS A 1 117 ? -9.895 -5.803 -16.170 1.00 97.25 117 LYS A C 1
ATOM 949 O O . LYS A 1 117 ? -9.596 -6.935 -16.544 1.00 97.25 117 LYS A O 1
ATOM 954 N N . GLY A 1 118 ? -10.805 -5.581 -15.220 1.00 97.62 118 GLY A N 1
ATOM 955 C CA . GLY A 1 118 ? -11.543 -6.622 -14.507 1.00 97.62 118 GLY A CA 1
ATOM 956 C C . GLY A 1 118 ? -10.827 -7.172 -13.270 1.00 97.62 118 GLY A C 1
ATOM 957 O O . GLY A 1 118 ? -11.303 -8.145 -12.685 1.00 97.62 118 GLY A O 1
ATOM 958 N N . LYS A 1 119 ? -9.700 -6.582 -12.849 1.00 98.19 119 LYS A N 1
ATOM 959 C CA . LYS A 1 119 ? -8.944 -7.049 -11.682 1.00 98.19 119 LYS A CA 1
ATOM 960 C C . LYS A 1 119 ? -9.633 -6.614 -10.388 1.00 98.19 119 LYS A C 1
ATOM 962 O O . LYS A 1 119 ? -9.848 -5.420 -10.172 1.00 98.19 119 LYS A O 1
ATOM 967 N N . LYS A 1 120 ? -9.940 -7.562 -9.495 1.00 98.31 120 LYS A N 1
ATOM 968 C CA . LYS A 1 120 ? -10.495 -7.294 -8.154 1.00 98.31 120 LYS A CA 1
ATOM 969 C C . LYS A 1 120 ? -9.378 -6.943 -7.164 1.00 98.31 120 LYS A C 1
ATOM 971 O O . LYS A 1 120 ? -9.081 -7.708 -6.248 1.00 98.31 120 LYS A O 1
ATOM 976 N N . LEU A 1 121 ? -8.735 -5.791 -7.364 1.00 97.88 121 LEU A N 1
ATOM 977 C CA . LEU A 1 121 ? -7.479 -5.439 -6.684 1.00 97.88 121 LEU A CA 1
ATOM 978 C C . LEU A 1 121 ? -7.559 -5.489 -5.145 1.00 97.88 121 LEU A C 1
ATOM 980 O O . LEU A 1 121 ? -6.606 -5.918 -4.504 1.00 97.88 121 LEU A O 1
ATOM 984 N N . PHE A 1 122 ? -8.687 -5.093 -4.542 1.00 98.44 122 PHE A N 1
ATOM 985 C CA . PHE A 1 122 ? -8.843 -5.073 -3.083 1.00 98.44 122 PHE A CA 1
ATOM 986 C C . PHE A 1 122 ? -9.025 -6.484 -2.510 1.00 98.44 122 PHE A C 1
ATOM 988 O O . PHE A 1 122 ? -8.473 -6.802 -1.461 1.00 98.44 122 PHE A O 1
ATOM 995 N N . VAL A 1 123 ? -9.720 -7.367 -3.236 1.00 98.69 123 VAL A N 1
ATOM 996 C CA . VAL A 1 123 ? -9.818 -8.794 -2.888 1.00 98.69 123 VAL A CA 1
ATOM 997 C C . VAL A 1 123 ? -8.446 -9.461 -2.988 1.00 98.69 123 VAL A C 1
ATOM 999 O O . VAL A 1 123 ? -8.070 -10.240 -2.114 1.00 98.69 123 VAL A O 1
ATOM 1002 N N . GLU A 1 124 ? -7.677 -9.140 -4.029 1.00 98.44 124 GLU A N 1
ATOM 1003 C CA . GLU A 1 124 ? -6.310 -9.643 -4.175 1.00 98.44 124 GLU A CA 1
ATOM 1004 C C . GLU A 1 124 ? -5.375 -9.123 -3.081 1.00 98.44 124 GLU A C 1
ATOM 1006 O O . GLU A 1 124 ? -4.580 -9.905 -2.568 1.00 98.44 124 GLU A O 1
ATOM 1011 N N . ALA A 1 125 ? -5.507 -7.858 -2.664 1.00 98.62 125 ALA A N 1
ATOM 1012 C CA . ALA A 1 125 ? -4.764 -7.312 -1.528 1.00 98.62 125 ALA A CA 1
ATOM 1013 C C . ALA A 1 125 ? -5.035 -8.112 -0.244 1.00 98.62 125 ALA A C 1
ATOM 1015 O O . ALA A 1 125 ? -4.094 -8.515 0.437 1.00 98.62 125 ALA A O 1
ATOM 1016 N N . VAL A 1 126 ? -6.310 -8.402 0.050 1.00 98.81 126 VAL A N 1
ATOM 1017 C CA . VAL A 1 126 ? -6.705 -9.232 1.200 1.00 98.81 126 VAL A CA 1
ATOM 1018 C C . VAL A 1 126 ? -6.140 -10.645 1.087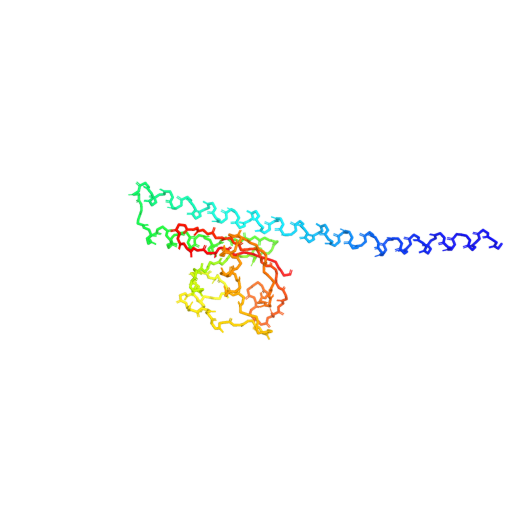 1.00 98.81 126 VAL A C 1
ATOM 1020 O O . VAL A 1 126 ? -5.633 -11.182 2.070 1.00 98.81 126 VAL A O 1
ATOM 1023 N N . LYS A 1 127 ? -6.213 -11.268 -0.095 1.00 98.56 127 LYS A N 1
ATOM 1024 C CA . LYS A 1 127 ? -5.643 -12.603 -0.316 1.00 98.56 127 LYS A CA 1
ATOM 1025 C C . LYS A 1 127 ? -4.131 -12.605 -0.070 1.00 98.56 127 LYS A C 1
ATOM 1027 O O . LYS A 1 127 ? -3.644 -13.472 0.645 1.00 98.56 127 LYS A O 1
ATOM 1032 N N . LEU A 1 128 ? -3.424 -11.622 -0.620 1.00 98.50 128 LEU A N 1
ATOM 1033 C CA . LEU A 1 128 ? -1.976 -11.501 -0.511 1.00 98.50 128 LEU A CA 1
ATOM 1034 C C . LEU A 1 128 ? -1.525 -11.374 0.945 1.00 98.50 128 LEU A C 1
ATOM 1036 O O . LEU A 1 128 ? -0.658 -12.122 1.383 1.00 98.50 128 LEU A O 1
ATOM 1040 N N . VAL A 1 129 ? -2.144 -10.487 1.730 1.00 98.44 129 VAL A N 1
ATOM 1041 C CA . VAL A 1 129 ? -1.743 -10.336 3.136 1.00 98.44 129 VAL A CA 1
ATOM 1042 C C . VAL A 1 129 ? -2.155 -11.524 4.010 1.00 98.44 129 VAL A C 1
ATOM 1044 O O . VAL A 1 129 ? -1.492 -11.808 5.001 1.00 98.44 129 VAL A O 1
ATOM 1047 N N . LYS A 1 130 ? -3.204 -12.271 3.640 1.00 98.19 130 LYS A N 1
ATOM 1048 C CA . LYS A 1 130 ? -3.536 -13.531 4.326 1.00 98.19 130 LYS A CA 1
ATOM 1049 C C . LYS A 1 130 ? -2.451 -14.591 4.146 1.00 98.19 130 LYS A C 1
ATOM 1051 O O . LYS A 1 130 ? -2.273 -15.410 5.042 1.00 98.19 130 LYS A O 1
ATOM 1056 N N . GLU A 1 131 ? -1.777 -14.596 2.999 1.00 97.50 131 GLU A N 1
ATOM 1057 C CA . GLU A 1 131 ? -0.713 -15.551 2.679 1.00 97.50 131 GLU A CA 1
ATOM 1058 C C . GLU A 1 131 ? 0.632 -15.090 3.263 1.00 97.50 131 GLU A C 1
ATOM 1060 O O . GLU A 1 131 ? 1.257 -15.837 4.016 1.00 97.50 131 GLU A O 1
ATOM 1065 N N . ASP A 1 132 ? 1.027 -13.841 2.997 1.00 98.00 132 ASP A N 1
ATOM 1066 C CA . ASP A 1 132 ? 2.394 -13.356 3.233 1.00 98.00 132 ASP A CA 1
ATOM 1067 C C . ASP A 1 132 ? 2.487 -12.156 4.194 1.00 98.00 132 ASP A C 1
ATOM 1069 O O . ASP A 1 132 ? 3.583 -11.660 4.456 1.00 98.00 132 ASP A O 1
ATOM 1073 N N . ARG A 1 133 ? 1.360 -11.669 4.744 1.00 98.44 133 ARG A N 1
ATOM 1074 C CA . ARG A 1 133 ? 1.229 -10.452 5.594 1.00 98.44 133 ARG A CA 1
ATOM 1075 C C . ARG A 1 133 ? 1.497 -9.129 4.874 1.00 98.44 133 ARG A C 1
ATOM 1077 O O . ARG A 1 133 ? 1.037 -8.076 5.317 1.00 98.44 133 ARG A O 1
ATOM 1084 N N . GLU A 1 134 ? 2.204 -9.169 3.756 1.00 98.75 134 GLU A N 1
ATOM 1085 C CA . GLU A 1 134 ? 2.571 -8.024 2.934 1.00 98.75 134 GLU A CA 1
ATOM 1086 C C . GLU A 1 134 ? 2.920 -8.459 1.506 1.00 98.75 134 GLU A C 1
ATOM 1088 O O . GLU A 1 134 ? 3.167 -9.631 1.241 1.00 98.75 134 GLU A O 1
ATOM 1093 N N . GLY A 1 135 ? 2.966 -7.513 0.569 1.00 98.56 135 GLY A N 1
ATOM 1094 C CA . GLY A 1 135 ? 3.475 -7.787 -0.771 1.00 98.56 135 GLY A CA 1
ATOM 1095 C C . GLY A 1 135 ? 3.102 -6.732 -1.803 1.00 98.56 135 GLY A C 1
ATOM 1096 O O . GLY A 1 135 ? 2.569 -5.672 -1.478 1.00 98.56 135 GLY A O 1
ATOM 1097 N N . PHE A 1 136 ? 3.399 -7.021 -3.071 1.00 98.62 136 PHE A N 1
ATOM 1098 C CA . PHE A 1 136 ? 3.153 -6.107 -4.184 1.00 98.62 136 PHE A CA 1
ATOM 1099 C C . PHE A 1 136 ? 1.953 -6.541 -5.028 1.00 98.62 136 PHE A C 1
ATOM 1101 O O . PHE A 1 136 ? 1.839 -7.709 -5.390 1.00 98.62 136 PHE A O 1
ATOM 1108 N N . ILE A 1 137 ? 1.115 -5.577 -5.409 1.00 98.06 137 ILE A N 1
ATOM 1109 C CA . ILE A 1 137 ? -0.016 -5.762 -6.322 1.00 98.06 137 ILE A CA 1
ATOM 1110 C C . ILE A 1 137 ? 0.032 -4.723 -7.444 1.00 98.06 137 ILE A C 1
ATOM 1112 O O . ILE A 1 137 ? 0.179 -3.524 -7.198 1.00 98.06 137 ILE A O 1
ATOM 1116 N N . ASP A 1 138 ? -0.088 -5.175 -8.688 1.00 97.75 138 ASP A N 1
ATOM 1117 C CA . ASP A 1 138 ? -0.250 -4.318 -9.862 1.00 97.75 138 ASP A CA 1
ATOM 1118 C C . ASP A 1 138 ? -1.729 -4.203 -10.251 1.00 97.75 138 ASP A C 1
ATOM 1120 O O . ASP A 1 138 ? -2.487 -5.150 -10.082 1.00 97.75 138 ASP A O 1
ATOM 1124 N N . TYR A 1 139 ? -2.175 -3.055 -10.742 1.00 98.31 139 TYR A N 1
ATOM 1125 C CA . TYR A 1 139 ? -3.555 -2.852 -11.200 1.00 98.31 139 TYR A CA 1
ATOM 1126 C C . TYR A 1 139 ? -3.648 -1.575 -12.036 1.00 98.31 139 TYR A C 1
ATOM 1128 O O . TYR A 1 139 ? -2.695 -0.799 -12.126 1.00 98.31 139 TYR A O 1
ATOM 1136 N N . MET A 1 140 ? -4.793 -1.341 -12.669 1.00 98.31 140 MET A N 1
ATOM 1137 C CA . MET A 1 140 ? -5.083 -0.072 -13.332 1.00 98.31 140 MET A CA 1
ATOM 1138 C C . MET A 1 140 ? -5.746 0.894 -12.346 1.00 98.31 140 MET A C 1
ATOM 1140 O O . MET A 1 140 ? -6.743 0.555 -11.714 1.00 98.31 140 MET A O 1
ATOM 1144 N N . TRP A 1 141 ? -5.225 2.113 -12.220 1.00 98.06 141 TRP A N 1
ATOM 1145 C CA . TRP A 1 141 ? -5.773 3.118 -11.305 1.00 98.06 141 TRP A CA 1
ATOM 1146 C C . TRP A 1 141 ? -5.684 4.529 -11.866 1.00 98.06 141 TRP A C 1
ATOM 1148 O O . TRP A 1 141 ? -4.953 4.781 -12.822 1.00 98.06 141 TRP A O 1
ATOM 1158 N N . GLN A 1 142 ? -6.410 5.460 -11.252 1.00 96.25 142 GLN A N 1
ATOM 1159 C CA . GLN A 1 142 ? -6.293 6.871 -11.597 1.00 96.25 142 GLN A CA 1
ATOM 1160 C C . GLN A 1 142 ? -4.883 7.418 -11.330 1.00 96.25 142 GLN A C 1
ATOM 1162 O O . GLN A 1 142 ? -4.218 7.041 -10.357 1.00 96.25 142 GLN A O 1
ATOM 1167 N N . TRP A 1 143 ? -4.434 8.331 -12.188 1.00 95.25 143 TRP A N 1
ATOM 1168 C CA . TRP A 1 143 ? -3.168 9.036 -12.040 1.00 95.25 143 TRP A CA 1
ATOM 1169 C C . TRP A 1 143 ? -3.290 10.059 -10.910 1.00 95.25 143 TRP A C 1
ATOM 1171 O O . TRP A 1 143 ? -3.828 11.147 -11.103 1.00 95.25 143 TRP A O 1
ATOM 1181 N N . LYS A 1 144 ? -2.761 9.724 -9.727 1.00 93.12 144 LYS A N 1
ATOM 1182 C CA . LYS A 1 144 ? -2.788 10.602 -8.544 1.00 93.12 144 LYS A CA 1
ATOM 1183 C C . LYS A 1 144 ? -4.225 11.058 -8.214 1.00 93.12 144 LYS A C 1
ATOM 1185 O O . LYS A 1 144 ? -5.065 10.230 -7.860 1.00 93.12 144 LYS A O 1
ATOM 1190 N N . ASP A 1 145 ? -4.501 12.353 -8.336 1.00 93.62 145 ASP A N 1
ATOM 1191 C CA . ASP A 1 145 ? -5.784 13.013 -8.089 1.00 93.62 145 ASP A CA 1
ATOM 1192 C C . ASP A 1 145 ? -6.665 13.156 -9.346 1.00 93.62 145 ASP A C 1
ATOM 1194 O O . ASP A 1 145 ? -7.792 13.636 -9.252 1.00 93.62 145 ASP A O 1
ATOM 1198 N N . ASP A 1 146 ? -6.190 12.718 -10.515 1.00 95.38 146 ASP A N 1
ATOM 1199 C CA . ASP A 1 146 ? -6.911 12.816 -11.786 1.00 95.38 146 ASP A CA 1
ATOM 1200 C C . ASP A 1 146 ? -7.626 11.505 -12.142 1.00 95.38 146 ASP A C 1
ATOM 1202 O O . ASP A 1 146 ? -7.056 10.593 -12.747 1.00 95.38 146 ASP A O 1
ATOM 1206 N N . SER A 1 147 ? -8.915 11.439 -11.798 1.00 91.75 147 SER A N 1
ATOM 1207 C CA . SER A 1 147 ? -9.796 10.297 -12.084 1.00 91.75 147 SER A CA 1
ATOM 1208 C C . SER A 1 147 ? -10.068 10.042 -13.573 1.00 91.75 147 SER A C 1
ATOM 1210 O O . SER A 1 147 ? -10.499 8.943 -13.922 1.00 91.75 147 SER A O 1
ATOM 1212 N N . SER A 1 148 ? -9.801 11.010 -14.457 1.00 94.12 148 SER A N 1
ATOM 1213 C CA . SER A 1 148 ? -10.022 10.860 -15.903 1.00 94.12 148 SER A CA 1
ATOM 1214 C C . SER A 1 148 ? -8.903 10.081 -16.600 1.00 94.12 148 SER A C 1
ATOM 1216 O O . SER A 1 148 ? -9.086 9.564 -17.705 1.00 94.12 148 SER A O 1
ATOM 1218 N N . ARG A 1 149 ? -7.743 9.960 -15.943 1.00 96.56 149 ARG A N 1
ATOM 1219 C CA . ARG A 1 149 ? -6.545 9.335 -16.497 1.00 96.56 149 ARG A CA 1
ATOM 1220 C C . ARG A 1 149 ? -6.220 8.039 -15.767 1.00 96.56 149 ARG A C 1
ATOM 1222 O O . ARG A 1 149 ? -5.628 8.055 -14.694 1.00 96.56 149 ARG A O 1
ATOM 1229 N N . ILE A 1 150 ? -6.528 6.907 -16.394 1.00 97.44 150 ILE A N 1
ATOM 1230 C CA . ILE A 1 150 ? -6.202 5.577 -15.866 1.00 97.44 150 ILE A CA 1
ATOM 1231 C C . ILE A 1 150 ? -4.837 5.102 -16.383 1.00 97.44 150 ILE A C 1
ATOM 1233 O O . ILE A 1 150 ? -4.560 5.150 -17.581 1.00 97.44 150 ILE A O 1
ATOM 1237 N N . VAL A 1 151 ? -3.992 4.610 -15.479 1.00 97.75 151 VAL A N 1
ATOM 1238 C CA . VAL A 1 151 ? -2.620 4.148 -15.739 1.00 97.75 151 VAL A CA 1
ATOM 1239 C C . VAL A 1 151 ? -2.313 2.854 -14.975 1.00 97.75 151 VAL A C 1
ATOM 1241 O O . VAL A 1 151 ? -2.986 2.561 -13.985 1.00 97.75 151 VAL A O 1
ATOM 1244 N N . PRO A 1 152 ? -1.308 2.066 -15.397 1.00 98.12 152 PRO A N 1
ATOM 1245 C CA . PRO A 1 152 ? -0.774 0.996 -14.564 1.00 98.12 152 PRO A CA 1
ATOM 1246 C C . PRO A 1 152 ? -0.212 1.564 -13.257 1.00 98.12 152 PRO A C 1
ATOM 1248 O O . PRO A 1 152 ? 0.479 2.581 -13.267 1.00 98.12 152 PRO A O 1
ATOM 1251 N N . LYS A 1 153 ? -0.491 0.893 -12.146 1.00 98.06 153 LYS A N 1
ATOM 1252 C CA . LYS A 1 153 ? 0.011 1.214 -10.813 1.00 98.06 153 LYS A CA 1
ATOM 1253 C C . LYS A 1 153 ? 0.581 -0.046 -10.182 1.00 98.06 153 LYS A C 1
ATOM 1255 O O . LYS A 1 153 ? -0.005 -1.115 -10.319 1.00 98.06 153 LYS A O 1
ATOM 1260 N N . LEU A 1 154 ? 1.696 0.094 -9.474 1.00 98.56 154 LEU A N 1
ATOM 1261 C CA . LEU A 1 154 ? 2.226 -0.932 -8.582 1.00 98.56 154 LEU A CA 1
ATOM 1262 C C . LEU A 1 154 ? 2.146 -0.408 -7.150 1.00 98.56 154 LEU A C 1
ATOM 1264 O O . LEU A 1 154 ? 2.727 0.635 -6.837 1.00 98.56 154 LEU A O 1
ATOM 1268 N N . SER A 1 155 ? 1.442 -1.132 -6.287 1.00 98.62 155 SER A N 1
ATOM 1269 C CA . SER A 1 155 ? 1.387 -0.847 -4.857 1.00 98.62 155 SER A CA 1
ATOM 1270 C C . SER A 1 155 ? 2.068 -1.920 -4.038 1.00 98.62 155 SER A C 1
ATOM 1272 O O . SER A 1 155 ? 2.062 -3.087 -4.410 1.00 98.62 155 SER A O 1
ATOM 1274 N N . TYR A 1 156 ? 2.604 -1.503 -2.898 1.00 98.88 156 TYR A N 1
ATOM 1275 C CA . TYR A 1 156 ? 2.957 -2.381 -1.800 1.00 98.88 156 TYR A CA 1
ATOM 1276 C C . TYR A 1 156 ? 1.878 -2.255 -0.728 1.00 98.88 156 TYR A C 1
ATOM 1278 O O . TYR A 1 156 ? 1.477 -1.138 -0.381 1.00 98.88 156 TYR A O 1
ATOM 1286 N N . VAL A 1 157 ? 1.405 -3.396 -0.242 1.00 98.88 157 VAL A N 1
ATOM 1287 C CA . VAL A 1 157 ? 0.386 -3.507 0.799 1.00 98.88 157 VAL A CA 1
ATOM 1288 C C . VAL A 1 157 ? 0.944 -4.256 1.997 1.00 98.88 157 VAL A C 1
ATOM 1290 O O . VAL A 1 157 ? 1.755 -5.167 1.833 1.00 98.88 157 VAL A O 1
ATOM 1293 N N . LYS A 1 158 ? 0.506 -3.879 3.197 1.00 98.88 158 LYS A N 1
ATOM 1294 C CA . LYS A 1 158 ? 0.930 -4.505 4.450 1.00 98.88 158 LYS A CA 1
ATOM 1295 C C . LYS A 1 158 ? -0.205 -4.541 5.458 1.00 98.88 158 LYS A C 1
ATOM 1297 O O . LYS A 1 158 ? -0.908 -3.546 5.639 1.00 98.88 158 LYS A O 1
ATOM 1302 N N . GLU A 1 159 ? -0.362 -5.681 6.117 1.00 98.81 159 GLU A N 1
ATOM 1303 C CA . GLU A 1 159 ? -1.345 -5.873 7.177 1.00 98.81 159 GLU A CA 1
ATOM 1304 C C . GLU A 1 159 ? -0.928 -5.159 8.470 1.00 98.81 159 GLU A C 1
ATOM 1306 O O . GLU A 1 159 ? 0.214 -5.259 8.927 1.00 98.81 159 GLU A O 1
ATOM 1311 N N . PHE A 1 160 ? -1.889 -4.490 9.099 1.00 98.81 160 PHE A N 1
ATOM 1312 C CA . PHE A 1 160 ? -1.879 -4.118 10.505 1.00 98.81 160 PHE A CA 1
ATOM 1313 C C . PHE A 1 160 ? -2.870 -5.024 11.265 1.00 98.81 160 PHE A C 1
ATOM 1315 O O . PHE A 1 160 ? -4.081 -4.774 11.244 1.00 98.81 160 PHE A O 1
ATOM 1322 N N . PRO A 1 161 ? -2.383 -6.111 11.890 1.00 98.31 161 PRO A N 1
ATOM 1323 C CA . PRO A 1 161 ? -3.229 -7.220 12.340 1.00 98.31 161 PRO A CA 1
ATOM 1324 C C . PRO A 1 161 ? -4.200 -6.853 13.458 1.00 98.31 161 PRO A C 1
ATOM 1326 O O . PRO A 1 161 ? -5.326 -7.342 13.474 1.00 98.31 161 PRO A O 1
ATOM 1329 N N . GLU A 1 162 ? -3.787 -5.992 14.389 1.00 98.31 162 GLU A N 1
ATOM 1330 C CA . GLU A 1 162 ? -4.578 -5.645 15.570 1.00 98.31 162 GLU A CA 1
ATOM 1331 C C . GLU A 1 162 ? -5.916 -4.997 15.218 1.00 98.31 162 GLU A C 1
ATOM 1333 O O . GLU A 1 162 ? -6.876 -5.142 15.972 1.00 98.31 162 GLU A O 1
ATOM 1338 N N . TRP A 1 163 ? -5.991 -4.313 14.074 1.00 98.62 163 TRP A N 1
ATOM 1339 C CA . TRP A 1 163 ? -7.219 -3.678 13.587 1.00 98.62 163 TRP A CA 1
ATOM 1340 C C . TRP A 1 163 ? -7.785 -4.358 12.337 1.00 98.62 163 TRP A C 1
ATOM 1342 O O . TRP A 1 163 ? -8.804 -3.918 11.811 1.00 98.62 163 TRP A O 1
ATOM 1352 N N . GLY A 1 164 ? -7.141 -5.425 11.845 1.00 98.56 164 GLY A N 1
ATOM 1353 C CA . GLY A 1 164 ? -7.516 -6.067 10.586 1.00 98.56 164 GLY A CA 1
ATOM 1354 C C . GLY A 1 164 ? -7.462 -5.100 9.402 1.00 98.56 164 GLY A C 1
ATOM 1355 O O . GLY A 1 164 ? -8.320 -5.159 8.522 1.00 98.56 164 GLY A O 1
ATOM 1356 N N . TRP A 1 165 ? -6.502 -4.175 9.412 1.00 98.88 165 TRP A N 1
ATOM 1357 C CA . TRP A 1 165 ? -6.329 -3.171 8.367 1.00 98.88 165 TRP A CA 1
ATOM 1358 C C . TRP A 1 165 ? -5.233 -3.575 7.397 1.00 98.88 165 TRP A C 1
ATOM 1360 O O . TRP A 1 165 ? -4.283 -4.267 7.751 1.00 98.88 165 TRP A O 1
ATOM 1370 N N . ILE A 1 166 ? -5.337 -3.092 6.169 1.00 98.88 166 ILE A N 1
ATOM 1371 C CA . ILE A 1 166 ? -4.329 -3.239 5.131 1.00 98.88 166 ILE A CA 1
ATOM 1372 C C . ILE A 1 166 ? -4.004 -1.845 4.624 1.00 98.88 166 ILE A C 1
ATOM 1374 O O . ILE A 1 166 ? -4.874 -1.157 4.091 1.00 98.88 166 ILE A O 1
ATOM 1378 N N . ILE A 1 167 ? -2.748 -1.444 4.782 1.00 98.88 167 ILE A N 1
ATOM 1379 C CA . ILE A 1 167 ? -2.242 -0.150 4.338 1.00 98.88 167 ILE A CA 1
ATOM 1380 C C . ILE A 1 167 ? -1.577 -0.342 2.985 1.00 98.88 167 ILE A C 1
ATOM 1382 O O . ILE A 1 167 ? -0.741 -1.233 2.830 1.00 98.88 167 ILE A O 1
ATOM 1386 N N . GLY A 1 168 ? -1.913 0.511 2.023 1.00 98.50 168 GLY A N 1
ATOM 1387 C CA . GLY A 1 168 ? -1.327 0.485 0.694 1.00 98.50 168 GLY A CA 1
ATOM 1388 C C . GLY A 1 168 ? -0.804 1.841 0.243 1.00 98.50 168 GLY A C 1
ATOM 1389 O O . GLY A 1 168 ? -1.429 2.881 0.449 1.00 98.50 168 GLY A O 1
ATOM 1390 N N . THR A 1 169 ? 0.330 1.822 -0.450 1.00 98.75 169 THR A N 1
ATOM 1391 C CA . THR A 1 169 ? 0.823 2.954 -1.241 1.00 98.75 169 THR A CA 1
ATOM 1392 C C . THR A 1 169 ? 1.523 2.454 -2.498 1.00 98.75 169 THR A C 1
ATOM 1394 O O . THR A 1 169 ? 1.725 1.252 -2.657 1.00 98.75 169 THR A O 1
ATOM 1397 N N . GLY A 1 170 ? 1.824 3.321 -3.461 1.00 97.69 170 GLY A N 1
ATOM 1398 C CA . GLY A 1 170 ? 2.368 2.868 -4.738 1.00 97.69 170 GLY A CA 1
ATOM 1399 C C . GLY A 1 170 ? 2.786 3.976 -5.682 1.00 97.69 170 GLY A C 1
ATOM 1400 O O . GLY A 1 170 ? 2.638 5.159 -5.391 1.00 97.69 170 GLY A O 1
ATOM 1401 N N . PHE A 1 171 ? 3.279 3.573 -6.845 1.00 95.44 171 PHE A N 1
ATOM 1402 C CA . PHE A 1 171 ? 3.654 4.480 -7.923 1.00 95.44 171 PHE A CA 1
ATOM 1403 C C . PHE A 1 171 ? 3.081 3.994 -9.253 1.00 95.44 171 PHE A C 1
ATOM 1405 O O . PHE A 1 171 ? 2.755 2.818 -9.425 1.00 95.44 171 PHE A O 1
ATOM 1412 N N . THR A 1 172 ? 2.971 4.933 -10.183 1.00 89.94 172 THR A N 1
ATOM 1413 C CA . THR A 1 172 ? 2.530 4.741 -11.568 1.00 89.94 172 THR A CA 1
ATOM 1414 C C . THR A 1 172 ? 3.670 4.993 -12.548 1.00 89.94 172 THR A C 1
ATOM 1416 O O . THR A 1 172 ? 4.636 5.700 -12.163 1.00 89.94 172 THR A O 1
#

Radius of gyration: 21.58 Å; Cα contacts (8 Å, |Δi|>4): 255; chains: 1; bounding box: 59×33×73 Å